Protein AF-A0A9D7Y7H8-F1 (afdb_monomer_lite)

Sequence (97 aa):
MKKQMLFAAIAVVLVISLFFFGNTVAKKDPTIMPPARVAKTFNINDFITESKKKLTVSQAEYLSKLENSVTRGDVSSQQIKVYNALANFWKDSVKAL

Radius of gyration: 37.03 Å; chains: 1; bounding box: 67×30×97 Å

Secondary structure (DSSP, 8-state):
-HHHHHHHHHHHHHHHHHHHHS--S-------PPPP----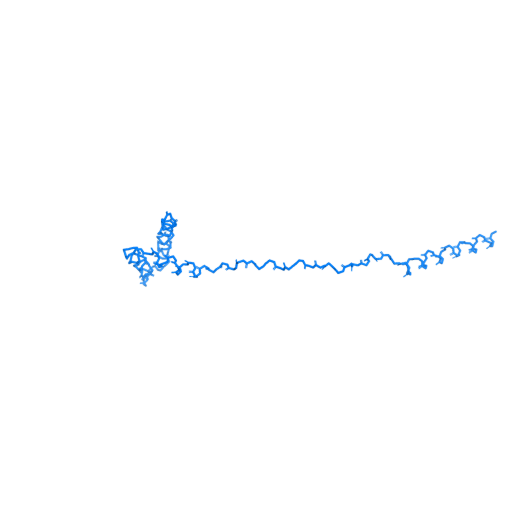---HHHHHHHHHHT--HHHHHHHHHHHT---SSSHHHHHHHHHHHHHHHHHHHHTT-

Foldseek 3Di:
DVVVVVVVVVVVVVVVCCVVVPPPDDPDDPPPDDPPDPPPDDDPVVVVVVLLVVDDPVLNVVLVCLVPVQDPDPNPVSVVVSVVVVVVSVVVSVVVD

pLDDT: mean 80.26, std 10.79, range [43.59, 94.5]

Structure (mmCIF, N/CA/C/O backbone):
data_AF-A0A9D7Y7H8-F1
#
_entry.id   AF-A0A9D7Y7H8-F1
#
loop_
_atom_site.group_PDB
_atom_site.id
_atom_site.type_symbol
_atom_site.label_atom_id
_atom_site.label_alt_id
_atom_site.label_comp_id
_atom_site.label_asym_id
_atom_site.label_entity_id
_atom_site.label_seq_id
_atom_site.pdbx_PDB_ins_code
_atom_site.Cartn_x
_atom_site.Cartn_y
_atom_site.Cartn_z
_atom_site.occupancy
_atom_site.B_iso_or_equiv
_atom_site.auth_seq_id
_atom_site.auth_comp_id
_atom_site.auth_asym_id
_atom_site.auth_atom_id
_atom_site.pdbx_PDB_model_num
ATOM 1 N N . MET A 1 1 ? 41.922 4.855 -76.290 1.00 60.22 1 MET A N 1
ATOM 2 C CA . MET A 1 1 ? 40.932 3.896 -75.750 1.00 60.22 1 MET A CA 1
ATOM 3 C C . MET A 1 1 ? 41.522 2.875 -74.766 1.00 60.22 1 MET A C 1
ATOM 5 O O . MET A 1 1 ? 41.002 2.785 -73.666 1.00 60.22 1 MET A O 1
ATOM 9 N N . LYS A 1 2 ? 42.639 2.178 -75.054 1.00 66.19 2 LYS A N 1
ATOM 10 C CA . LYS A 1 2 ? 43.223 1.170 -74.126 1.00 66.19 2 LYS A CA 1
ATOM 11 C C . LYS A 1 2 ? 43.638 1.714 -72.742 1.00 66.19 2 LYS A C 1
ATOM 13 O O . LYS A 1 2 ? 43.385 1.077 -71.729 1.00 66.19 2 LYS A O 1
ATOM 18 N N . LYS A 1 3 ? 44.224 2.918 -72.686 1.00 75.38 3 LYS A N 1
ATOM 19 C CA . LYS A 1 3 ? 44.654 3.549 -71.420 1.00 75.38 3 LYS A CA 1
ATOM 20 C C . LYS A 1 3 ? 43.473 3.975 -70.536 1.00 75.38 3 LYS A C 1
ATOM 22 O O . LYS A 1 3 ? 43.540 3.823 -69.327 1.00 75.38 3 LYS A O 1
ATOM 27 N N . GLN A 1 4 ? 42.377 4.442 -71.137 1.00 78.31 4 GLN A N 1
ATOM 28 C CA . GLN A 1 4 ? 41.160 4.834 -70.409 1.00 78.31 4 GLN A CA 1
ATOM 29 C C . GLN A 1 4 ? 40.481 3.628 -69.749 1.00 78.31 4 GLN A C 1
ATOM 31 O O . GLN A 1 4 ? 40.043 3.736 -68.610 1.00 78.31 4 GLN A O 1
ATOM 36 N N . MET A 1 5 ? 40.468 2.467 -70.417 1.00 84.56 5 MET A N 1
ATOM 37 C CA . MET A 1 5 ? 39.972 1.220 -69.819 1.00 84.56 5 MET A CA 1
ATOM 38 C C . MET A 1 5 ? 40.839 0.749 -68.646 1.00 84.56 5 MET A C 1
ATOM 40 O O . MET A 1 5 ? 40.298 0.283 -67.650 1.00 84.56 5 MET A O 1
ATOM 44 N N . LEU A 1 6 ? 42.164 0.925 -68.721 1.00 89.44 6 LEU A N 1
ATOM 45 C CA . LEU A 1 6 ? 43.062 0.601 -67.609 1.00 89.44 6 LEU A CA 1
ATOM 46 C C . LEU A 1 6 ? 42.808 1.503 -66.391 1.00 89.44 6 LEU A C 1
ATOM 48 O O . LEU A 1 6 ? 42.700 1.003 -65.276 1.00 89.44 6 LEU A O 1
ATOM 52 N N . PHE A 1 7 ? 42.645 2.813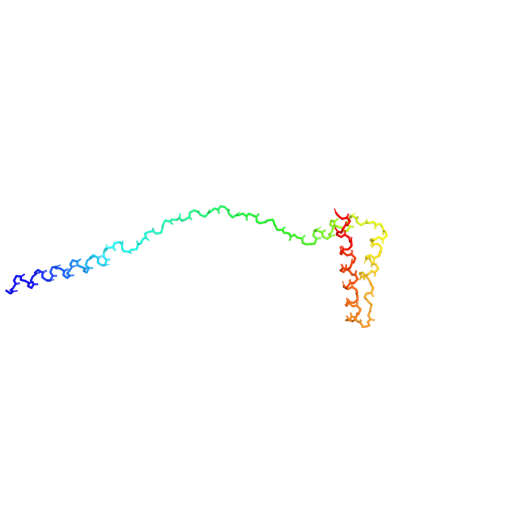 -66.599 1.00 88.38 7 PHE A N 1
ATOM 53 C CA . PHE A 1 7 ? 42.302 3.738 -65.513 1.00 88.38 7 PHE A CA 1
ATOM 54 C C . PHE A 1 7 ? 40.926 3.444 -64.907 1.00 88.38 7 PHE A C 1
ATOM 56 O O . PHE A 1 7 ? 40.785 3.470 -63.687 1.00 88.38 7 PHE A O 1
ATOM 63 N N . ALA A 1 8 ? 39.934 3.107 -65.735 1.00 89.62 8 ALA A N 1
ATOM 64 C CA . ALA A 1 8 ? 38.612 2.713 -65.257 1.00 89.62 8 ALA A CA 1
ATOM 65 C C . ALA A 1 8 ? 38.669 1.425 -64.419 1.00 89.62 8 ALA A C 1
ATOM 67 O O . ALA A 1 8 ? 38.071 1.366 -63.348 1.00 89.62 8 ALA A O 1
ATOM 68 N N . ALA A 1 9 ? 39.439 0.423 -64.854 1.00 90.06 9 ALA A N 1
ATOM 69 C CA . ALA A 1 9 ? 39.620 -0.817 -64.104 1.00 90.06 9 ALA A CA 1
ATOM 70 C C . ALA A 1 9 ? 40.291 -0.572 -62.742 1.00 90.06 9 ALA A C 1
ATOM 72 O O . ALA A 1 9 ? 39.829 -1.090 -61.728 1.00 90.06 9 ALA A O 1
ATOM 73 N N . ILE A 1 10 ? 41.330 0.269 -62.696 1.00 92.88 10 ILE A N 1
ATOM 74 C CA . ILE A 1 10 ? 42.012 0.629 -61.444 1.00 92.88 10 ILE A CA 1
ATOM 75 C C . ILE A 1 10 ? 41.061 1.376 -60.498 1.00 92.88 10 ILE A C 1
ATOM 77 O O . ILE A 1 10 ? 41.026 1.074 -59.307 1.00 92.88 10 ILE A O 1
ATOM 81 N N . ALA A 1 11 ? 40.254 2.307 -61.016 1.00 90.38 11 ALA A N 1
ATOM 82 C CA . ALA A 1 11 ? 39.280 3.042 -60.212 1.00 90.38 11 ALA A CA 1
ATOM 83 C C . ALA A 1 11 ? 38.230 2.109 -59.587 1.00 90.38 11 ALA A C 1
ATOM 85 O O . ALA A 1 11 ? 37.938 2.220 -58.398 1.00 90.38 11 ALA A O 1
ATOM 86 N N . VAL A 1 12 ? 37.716 1.145 -60.356 1.00 94.50 12 VAL A N 1
ATOM 87 C CA . VAL A 1 12 ? 36.752 0.153 -59.856 1.00 94.50 12 VAL A CA 1
ATOM 88 C C . VAL A 1 12 ? 37.377 -0.723 -58.767 1.00 94.50 12 VAL A C 1
ATOM 90 O O . VAL A 1 12 ? 36.776 -0.907 -57.711 1.00 94.50 12 VAL A O 1
ATOM 93 N N . VAL A 1 13 ? 38.605 -1.209 -58.971 1.00 94.06 13 VAL A N 1
ATOM 94 C CA . VAL A 1 13 ? 39.319 -2.025 -57.971 1.00 94.06 13 VAL A CA 1
ATOM 95 C C . VAL A 1 13 ? 39.571 -1.244 -56.678 1.00 94.06 13 VAL A C 1
ATOM 97 O O . VAL A 1 13 ? 39.448 -1.801 -55.584 1.00 94.06 13 VAL A O 1
ATOM 100 N N . LEU A 1 14 ? 39.876 0.050 -56.781 1.00 93.06 14 LEU A N 1
ATOM 101 C CA . LEU A 1 14 ? 40.125 0.911 -55.628 1.00 93.06 14 LEU A CA 1
ATOM 102 C C . LEU A 1 14 ? 38.845 1.166 -54.817 1.00 93.06 14 LEU A C 1
ATOM 104 O O . LEU A 1 14 ? 38.880 1.092 -53.590 1.00 93.06 14 LEU A O 1
ATOM 108 N N . VAL A 1 15 ? 37.707 1.380 -55.485 1.00 91.00 15 VAL A N 1
ATOM 109 C CA . VAL A 1 15 ? 36.398 1.521 -54.821 1.00 91.00 15 VAL A CA 1
ATOM 110 C C . VAL A 1 15 ? 35.996 0.227 -54.113 1.00 91.00 15 VAL A C 1
ATOM 112 O O . VAL A 1 15 ? 35.571 0.272 -52.961 1.00 91.00 15 VAL A O 1
ATOM 115 N N . ILE A 1 16 ? 36.183 -0.929 -54.757 1.00 91.12 16 ILE A N 1
ATOM 116 C CA . ILE A 1 16 ? 35.888 -2.236 -54.149 1.00 91.12 16 ILE A CA 1
ATOM 117 C C . ILE A 1 16 ? 36.777 -2.464 -52.922 1.00 91.12 16 ILE A C 1
ATOM 119 O O . ILE A 1 16 ? 36.284 -2.842 -51.862 1.00 91.12 16 ILE A O 1
ATOM 123 N N . SER A 1 17 ? 38.074 -2.175 -53.033 1.00 89.81 17 SER A N 1
ATOM 124 C CA . SER A 1 17 ? 39.010 -2.318 -51.914 1.00 89.81 17 SER A CA 1
ATOM 125 C C . SER A 1 17 ? 38.617 -1.429 -50.735 1.00 89.81 17 SER A C 1
ATOM 127 O O . SER A 1 17 ? 38.565 -1.906 -49.608 1.00 89.81 17 SER A O 1
ATOM 129 N N . LEU A 1 18 ? 38.261 -0.166 -50.974 1.00 88.19 18 LEU A N 1
ATOM 130 C CA . LEU A 1 18 ? 37.796 0.732 -49.914 1.00 88.19 18 LEU A CA 1
ATOM 131 C C . LEU A 1 18 ? 36.452 0.308 -49.313 1.00 88.19 18 LEU A C 1
ATOM 133 O O . LEU A 1 18 ? 36.229 0.537 -48.131 1.00 88.19 18 LEU A O 1
ATOM 137 N N . PHE A 1 19 ? 35.565 -0.318 -50.086 1.00 85.81 19 PHE A N 1
ATOM 138 C CA . PHE A 1 19 ? 34.286 -0.798 -49.566 1.00 85.81 19 PHE A CA 1
ATOM 139 C C . PHE A 1 19 ? 34.456 -2.011 -48.639 1.00 85.81 19 PHE A C 1
ATOM 141 O O . PHE A 1 19 ? 33.846 -2.054 -47.574 1.00 85.81 19 PHE A O 1
ATOM 148 N N . PHE A 1 20 ? 35.303 -2.975 -49.019 1.00 82.44 20 PHE A N 1
ATOM 149 C CA . PHE A 1 20 ? 35.514 -4.202 -48.241 1.00 82.44 20 PHE A CA 1
ATOM 150 C C . PHE A 1 20 ? 36.547 -4.057 -47.115 1.00 82.44 20 PHE A C 1
ATOM 152 O O . PHE A 1 20 ? 36.388 -4.678 -46.069 1.00 82.44 20 PHE A O 1
ATOM 159 N N . PHE A 1 21 ? 37.602 -3.260 -47.312 1.00 81.06 21 PHE A N 1
ATOM 160 C CA . PHE A 1 21 ? 38.671 -3.050 -46.322 1.00 81.06 21 PHE A CA 1
ATOM 161 C C . PHE A 1 21 ? 38.571 -1.706 -45.593 1.00 81.06 21 PHE A C 1
ATOM 163 O O . PHE A 1 21 ? 39.321 -1.458 -44.647 1.00 81.06 21 PHE A O 1
ATOM 170 N N . GLY A 1 22 ? 37.664 -0.822 -46.006 1.00 73.44 22 GLY A N 1
ATOM 171 C CA . GLY A 1 22 ? 37.397 0.412 -45.283 1.00 73.44 22 GLY A CA 1
ATOM 172 C C . GLY A 1 22 ? 36.725 0.118 -43.949 1.00 73.44 22 GLY A C 1
ATOM 173 O O . GLY A 1 22 ? 35.773 -0.654 -43.866 1.00 73.44 22 GLY A O 1
ATOM 174 N N . ASN A 1 23 ? 37.201 0.771 -42.893 1.00 69.88 23 ASN A N 1
ATOM 175 C CA . ASN A 1 23 ? 36.580 0.739 -41.574 1.00 69.88 23 ASN A CA 1
ATOM 176 C C . ASN A 1 23 ? 35.266 1.551 -41.585 1.00 69.88 23 ASN A C 1
ATOM 178 O O . ASN A 1 23 ? 35.207 2.658 -41.055 1.00 69.88 23 ASN A O 1
ATOM 182 N N . THR A 1 24 ? 34.233 1.034 -42.255 1.00 68.06 24 THR A N 1
ATOM 183 C CA . THR A 1 24 ? 32.930 1.696 -42.472 1.00 68.06 24 THR A CA 1
ATOM 184 C C . THR A 1 24 ? 31.977 1.568 -41.287 1.00 68.06 24 THR A C 1
ATOM 186 O O . THR A 1 24 ? 30.896 2.155 -41.292 1.00 68.06 24 THR A O 1
ATOM 189 N N . VAL A 1 25 ? 32.382 0.845 -40.243 1.00 67.06 25 VAL A N 1
ATOM 190 C CA . VAL A 1 25 ? 31.638 0.732 -38.992 1.00 67.06 25 VAL A CA 1
ATOM 191 C C . VAL A 1 25 ? 32.360 1.499 -37.892 1.00 67.06 25 VAL A C 1
ATOM 193 O O . VAL A 1 25 ? 33.528 1.257 -37.589 1.00 67.06 25 VAL A O 1
ATOM 196 N N . ALA A 1 26 ? 31.651 2.446 -37.279 1.00 70.25 26 ALA A N 1
ATOM 197 C CA . ALA A 1 26 ? 32.134 3.118 -36.084 1.00 70.25 26 ALA A CA 1
ATOM 198 C C . ALA A 1 26 ? 32.402 2.061 -35.003 1.00 70.25 26 ALA A C 1
ATOM 200 O O . ALA A 1 26 ? 31.516 1.274 -34.657 1.00 70.25 26 ALA A O 1
ATOM 201 N N . LYS A 1 27 ? 33.631 2.025 -34.475 1.00 69.12 27 LYS A N 1
ATOM 202 C CA . LYS A 1 27 ? 33.948 1.179 -33.324 1.00 69.12 27 LYS A CA 1
ATOM 203 C C . LYS A 1 27 ? 33.103 1.673 -32.156 1.00 69.12 27 LYS A C 1
ATOM 205 O O . LYS A 1 27 ? 33.226 2.820 -31.740 1.00 69.12 27 LYS A O 1
ATOM 210 N N . LYS A 1 28 ? 32.210 0.816 -31.667 1.00 65.00 28 LYS A N 1
ATOM 211 C CA . LYS A 1 28 ? 31.429 1.093 -30.467 1.00 65.00 28 LYS A CA 1
ATOM 212 C C . LYS A 1 28 ? 32.390 1.086 -29.283 1.00 65.00 28 LYS A C 1
ATOM 214 O O . LYS A 1 28 ? 32.844 0.016 -28.881 1.00 65.00 28 LYS A O 1
ATOM 219 N N . ASP A 1 29 ? 32.691 2.262 -28.745 1.00 71.19 29 ASP A N 1
ATOM 220 C CA . ASP A 1 29 ? 33.367 2.348 -27.456 1.00 71.19 29 ASP A CA 1
ATOM 221 C C . ASP A 1 29 ? 32.511 1.650 -26.390 1.00 71.19 29 ASP A C 1
ATOM 223 O O . ASP A 1 29 ? 31.276 1.775 -26.404 1.00 71.19 29 ASP A O 1
ATOM 227 N N . PRO A 1 30 ? 33.126 0.894 -25.467 1.00 66.00 30 PRO A N 1
ATOM 228 C CA . PRO A 1 30 ? 32.407 0.320 -24.349 1.00 66.00 30 PRO A CA 1
ATOM 229 C C . PRO A 1 30 ? 31.867 1.469 -23.499 1.00 66.00 30 PRO A C 1
ATOM 231 O O . PRO A 1 30 ? 32.595 2.149 -22.780 1.00 66.00 30 PRO A O 1
ATOM 234 N N . THR A 1 31 ? 30.564 1.710 -23.608 1.00 65.88 31 THR A N 1
ATOM 235 C CA . THR A 1 31 ? 29.861 2.644 -22.739 1.00 65.88 31 THR A CA 1
ATOM 236 C C . THR A 1 31 ? 29.990 2.133 -21.309 1.00 65.88 31 THR A C 1
ATOM 238 O O . THR A 1 31 ? 29.433 1.090 -20.968 1.00 65.88 31 THR A O 1
ATOM 241 N N . ILE A 1 32 ? 30.734 2.854 -20.470 1.00 68.06 32 ILE A N 1
ATOM 242 C CA . ILE A 1 32 ? 30.761 2.608 -19.030 1.00 68.06 32 ILE A CA 1
ATOM 243 C C . ILE A 1 32 ? 29.362 2.952 -18.516 1.00 68.06 32 ILE A C 1
ATOM 245 O O . ILE A 1 32 ? 28.982 4.121 -18.444 1.00 68.06 32 ILE A O 1
ATOM 249 N N . MET A 1 33 ? 28.562 1.926 -18.225 1.00 68.56 33 MET A N 1
ATOM 250 C CA . MET A 1 33 ? 27.264 2.107 -17.585 1.00 68.56 33 MET A CA 1
ATOM 251 C C . MET A 1 33 ? 27.490 2.710 -16.191 1.00 68.56 33 MET A C 1
ATOM 253 O O . MET A 1 33 ? 28.280 2.160 -15.419 1.00 68.56 33 MET A O 1
ATOM 257 N N . PRO A 1 3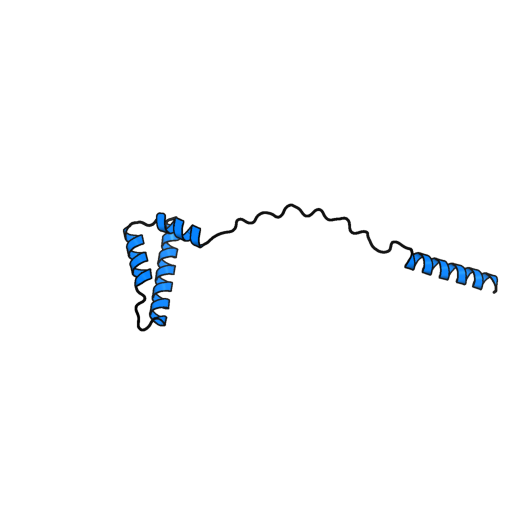4 ? 26.809 3.816 -15.839 1.00 72.44 34 PRO A N 1
ATOM 258 C CA . PRO A 1 34 ? 26.779 4.296 -14.464 1.00 72.44 34 PRO A CA 1
ATOM 259 C C . PRO A 1 34 ? 26.315 3.170 -13.528 1.00 72.44 34 PRO A C 1
ATOM 261 O O . PRO A 1 34 ? 25.476 2.360 -13.942 1.00 72.44 34 PRO A O 1
ATOM 264 N N . PRO A 1 35 ? 26.806 3.107 -12.276 1.00 73.44 35 PRO A N 1
ATOM 265 C CA . PRO A 1 35 ? 26.328 2.121 -11.318 1.00 73.44 35 PRO A CA 1
ATOM 266 C C . PRO A 1 35 ? 24.807 2.230 -11.205 1.00 73.44 35 PRO A C 1
ATOM 268 O O . PRO A 1 35 ? 24.257 3.325 -11.043 1.00 73.44 35 PRO A O 1
ATOM 271 N N . ALA A 1 36 ? 24.130 1.089 -11.337 1.00 71.69 36 ALA A N 1
ATOM 272 C CA . ALA A 1 36 ? 22.686 1.014 -11.215 1.00 71.69 36 ALA A CA 1
ATOM 273 C C . ALA A 1 36 ? 22.276 1.640 -9.877 1.00 71.69 36 ALA A C 1
ATOM 275 O O . ALA A 1 36 ? 22.734 1.218 -8.814 1.00 71.69 36 ALA A O 1
ATOM 276 N N . ARG A 1 37 ? 21.428 2.674 -9.923 1.00 70.62 37 ARG A N 1
ATOM 277 C CA . ARG A 1 37 ? 20.831 3.223 -8.706 1.00 70.62 37 ARG A CA 1
ATOM 278 C C . ARG A 1 37 ? 20.018 2.099 -8.081 1.00 70.62 37 ARG A C 1
ATOM 280 O O . ARG A 1 37 ? 19.050 1.643 -8.686 1.00 70.62 37 ARG A O 1
AT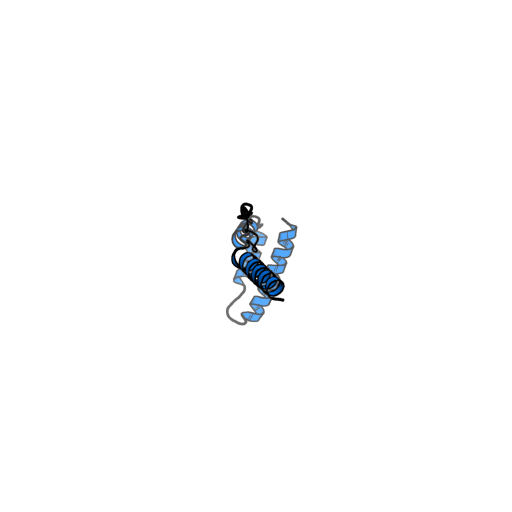OM 287 N N . VAL A 1 38 ? 20.423 1.648 -6.898 1.00 69.19 38 VAL A N 1
ATOM 288 C CA . VAL A 1 38 ? 19.632 0.709 -6.106 1.00 69.19 38 VAL A CA 1
ATOM 289 C C . VAL A 1 38 ? 18.327 1.424 -5.781 1.00 69.19 38 VAL A C 1
ATOM 291 O O . VAL A 1 38 ? 18.289 2.332 -4.951 1.00 69.19 38 VAL A O 1
ATOM 294 N N . ALA A 1 39 ? 17.267 1.085 -6.511 1.00 73.75 39 ALA A N 1
ATOM 295 C CA . ALA A 1 39 ? 15.938 1.566 -6.197 1.00 73.75 39 ALA A CA 1
ATOM 296 C C . ALA A 1 39 ? 15.604 1.079 -4.785 1.00 73.75 39 ALA A C 1
ATOM 298 O O . ALA A 1 39 ? 15.799 -0.096 -4.471 1.00 73.75 39 ALA A O 1
ATOM 299 N N . LYS A 1 40 ? 15.128 1.977 -3.916 1.00 75.19 40 LYS A N 1
ATOM 300 C CA . LYS A 1 40 ? 14.558 1.555 -2.636 1.00 75.19 40 LYS A CA 1
ATOM 301 C C . LYS A 1 40 ? 13.381 0.638 -2.947 1.00 75.19 40 LYS A C 1
ATOM 303 O O . LYS A 1 40 ? 12.352 1.102 -3.435 1.00 75.19 40 LYS A O 1
ATOM 308 N N . THR A 1 41 ? 13.545 -0.650 -2.676 1.00 81.81 41 THR A N 1
ATOM 309 C CA . THR A 1 41 ? 12.450 -1.610 -2.751 1.00 81.81 41 THR A CA 1
ATOM 310 C C . THR A 1 41 ? 11.473 -1.281 -1.635 1.00 81.81 41 THR A C 1
ATOM 312 O O . THR A 1 41 ? 11.802 -1.390 -0.456 1.00 81.81 41 THR A O 1
ATOM 315 N N . PHE A 1 42 ? 10.280 -0.830 -2.007 1.00 86.06 42 PHE A N 1
ATOM 316 C CA . PHE A 1 42 ? 9.195 -0.636 -1.061 1.00 86.06 42 PHE A CA 1
ATOM 317 C C . PHE A 1 42 ? 8.507 -1.979 -0.810 1.00 86.06 42 PHE A C 1
ATOM 319 O O . PHE A 1 42 ? 7.987 -2.593 -1.742 1.00 86.06 42 PHE A O 1
ATOM 326 N N . ASN A 1 43 ? 8.499 -2.425 0.447 1.00 88.88 43 ASN A N 1
ATOM 327 C CA . ASN A 1 43 ? 7.742 -3.593 0.874 1.00 88.88 43 ASN A CA 1
ATOM 328 C C . ASN A 1 43 ? 6.475 -3.138 1.601 1.00 88.88 43 ASN A C 1
ATOM 330 O O . ASN A 1 43 ? 6.524 -2.614 2.715 1.00 88.88 43 ASN A O 1
ATOM 334 N N . ILE A 1 44 ? 5.329 -3.367 0.964 1.00 85.56 44 ILE A N 1
ATOM 335 C CA . ILE A 1 44 ? 4.026 -2.995 1.516 1.00 85.56 44 ILE A CA 1
ATOM 336 C C . ILE A 1 44 ? 3.715 -3.725 2.832 1.00 85.56 44 ILE A C 1
ATOM 338 O O . ILE A 1 44 ? 3.080 -3.151 3.712 1.00 85.56 44 ILE A O 1
ATOM 342 N N . ASN A 1 45 ? 4.194 -4.960 3.007 1.00 87.69 45 ASN A N 1
ATOM 343 C CA . ASN A 1 45 ? 3.916 -5.748 4.209 1.00 87.69 45 ASN A CA 1
ATOM 344 C C . ASN A 1 45 ? 4.624 -5.168 5.438 1.00 87.69 45 ASN A C 1
ATOM 346 O O . ASN A 1 45 ? 4.029 -5.080 6.515 1.00 87.69 45 ASN A O 1
ATOM 350 N N . ASP A 1 46 ? 5.868 -4.719 5.258 1.00 88.00 46 ASP A N 1
ATOM 351 C CA . ASP A 1 46 ? 6.649 -4.080 6.320 1.00 88.00 46 ASP A CA 1
ATOM 352 C C . ASP A 1 46 ? 5.987 -2.759 6.726 1.00 88.00 46 ASP A C 1
ATOM 354 O O . ASP A 1 46 ? 5.751 -2.515 7.909 1.00 88.00 46 ASP A O 1
ATOM 358 N N . PHE A 1 47 ? 5.562 -1.961 5.741 1.00 87.19 47 PHE A N 1
ATOM 359 C CA . PHE A 1 47 ? 4.862 -0.700 5.980 1.00 87.19 47 PHE A CA 1
ATOM 360 C C . PHE A 1 47 ? 3.537 -0.881 6.736 1.00 87.19 47 PHE A C 1
ATOM 362 O O . PHE A 1 47 ? 3.250 -0.139 7.679 1.00 87.19 47 PHE A O 1
ATOM 369 N N . ILE A 1 48 ? 2.725 -1.876 6.359 1.00 86.12 48 ILE A N 1
ATOM 370 C CA . ILE A 1 48 ? 1.472 -2.184 7.064 1.00 86.12 48 ILE A CA 1
ATOM 371 C C . ILE A 1 48 ? 1.774 -2.629 8.497 1.00 86.12 48 ILE A C 1
ATOM 373 O O . ILE A 1 48 ? 1.111 -2.180 9.431 1.00 86.12 48 ILE A O 1
ATOM 377 N N . THR A 1 49 ? 2.792 -3.468 8.694 1.00 87.31 49 THR A N 1
ATOM 378 C CA . THR A 1 49 ? 3.186 -3.954 10.023 1.00 87.31 49 THR A CA 1
ATOM 379 C C . THR A 1 49 ? 3.633 -2.810 10.930 1.00 87.31 49 THR A C 1
ATOM 381 O O . THR A 1 49 ? 3.214 -2.738 12.086 1.00 87.31 49 THR A O 1
ATOM 384 N N . GLU A 1 50 ? 4.442 -1.881 10.420 1.00 87.56 50 GLU A N 1
ATOM 385 C CA . GLU A 1 50 ? 4.839 -0.677 11.155 1.00 87.56 50 GLU A CA 1
ATOM 386 C C . GLU A 1 50 ? 3.655 0.245 11.445 1.00 87.56 50 GLU A C 1
ATOM 388 O O . GLU A 1 50 ? 3.547 0.789 12.544 1.00 87.56 50 GLU A O 1
ATOM 393 N N . SER A 1 51 ? 2.736 0.385 10.492 1.00 86.31 51 SER A N 1
ATOM 394 C CA . SER A 1 51 ? 1.544 1.216 10.656 1.00 86.31 51 SER A CA 1
ATOM 395 C C . SER A 1 51 ? 0.591 0.637 11.707 1.00 86.31 51 SER A C 1
ATOM 397 O O . SER A 1 51 ? 0.107 1.382 12.555 1.00 86.31 51 SER A O 1
ATOM 399 N N . LYS A 1 52 ? 0.393 -0.693 11.748 1.00 85.38 52 LYS A N 1
ATOM 400 C CA . LYS A 1 52 ? -0.409 -1.373 12.789 1.00 85.38 52 LYS A CA 1
ATOM 401 C C . LYS A 1 52 ? 0.145 -1.132 14.202 1.00 85.38 52 LYS A C 1
ATOM 403 O O . LYS A 1 52 ? -0.644 -1.040 15.137 1.00 85.38 52 LYS A O 1
ATOM 408 N N . LYS A 1 53 ? 1.466 -0.961 14.373 1.00 86.81 53 LYS A N 1
ATOM 409 C CA . LYS A 1 53 ? 2.093 -0.644 15.680 1.00 86.81 53 LYS A CA 1
ATOM 410 C C . LYS A 1 53 ? 1.757 0.754 16.201 1.00 86.81 53 LYS A C 1
ATOM 412 O O . LYS A 1 53 ? 1.809 0.975 17.404 1.00 86.81 53 LYS A O 1
ATOM 417 N N . LYS A 1 54 ? 1.433 1.691 15.309 1.00 85.69 54 LYS A N 1
ATOM 418 C CA . LYS A 1 54 ? 0.998 3.053 15.666 1.00 85.69 54 LYS A CA 1
ATOM 419 C C . LYS A 1 54 ? -0.503 3.116 15.995 1.00 85.69 54 LYS A C 1
ATOM 421 O O . LYS A 1 54 ? -0.997 4.163 16.398 1.00 85.69 54 LYS A O 1
ATOM 426 N N . LEU A 1 55 ? -1.190 1.979 15.835 1.00 85.19 55 LEU A N 1
ATOM 427 C CA . LEU A 1 55 ? -2.559 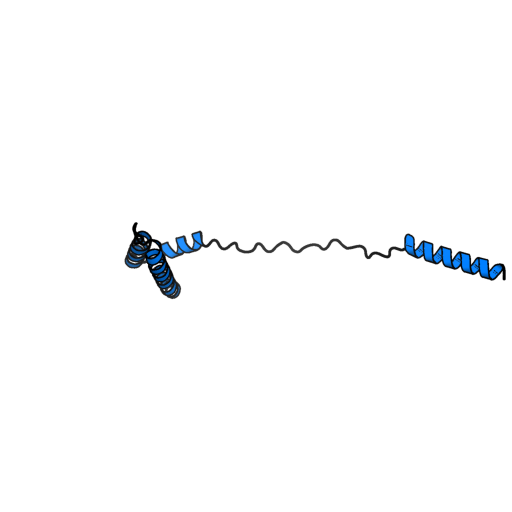1.675 16.242 1.00 85.19 55 LEU A CA 1
ATOM 428 C C . LEU A 1 55 ? -2.875 2.137 17.675 1.00 85.19 55 LEU A C 1
ATOM 430 O O . LEU A 1 55 ? -2.222 1.641 18.592 1.00 85.19 55 LEU A O 1
ATOM 434 N N . THR A 1 56 ? -3.899 2.963 17.932 1.00 87.88 56 THR A N 1
ATOM 435 C CA . THR A 1 56 ? -4.479 2.990 19.290 1.00 87.88 56 THR A CA 1
ATOM 436 C C . THR A 1 56 ? -5.193 1.663 19.576 1.00 87.88 56 THR A C 1
ATOM 438 O O . THR A 1 56 ? -5.606 0.952 18.657 1.00 87.88 56 THR A O 1
ATOM 441 N N . VAL A 1 57 ? -5.373 1.313 20.854 1.00 85.88 57 VAL A N 1
ATOM 442 C CA . VAL A 1 57 ? -6.016 0.041 21.247 1.00 85.88 57 VAL A CA 1
ATOM 443 C C . VAL A 1 57 ? -7.419 -0.097 20.640 1.00 85.88 57 VAL A C 1
ATOM 445 O O . VAL A 1 57 ? -7.761 -1.152 20.111 1.00 85.88 57 VAL A O 1
ATOM 448 N N . SER A 1 58 ? -8.205 0.984 20.631 1.00 85.50 58 SER A N 1
ATOM 449 C CA . SER A 1 58 ? -9.552 0.995 20.046 1.00 85.50 58 SER A CA 1
ATOM 450 C C . SER A 1 58 ? -9.542 0.818 18.523 1.00 85.50 58 SER A C 1
ATOM 452 O O . SER A 1 58 ? -10.392 0.116 17.975 1.00 85.50 58 SER A O 1
ATOM 454 N N . GLN A 1 59 ? -8.565 1.407 17.829 1.00 86.81 59 GLN A N 1
ATOM 455 C CA . GLN A 1 59 ? -8.387 1.242 16.384 1.00 86.81 59 GLN A CA 1
ATOM 456 C C . GLN A 1 59 ? -7.947 -0.180 16.020 1.00 86.81 59 GLN A C 1
ATOM 458 O O . GLN A 1 59 ? -8.450 -0.745 15.050 1.00 86.81 59 GLN A O 1
ATOM 463 N N . ALA A 1 60 ? -7.044 -0.776 16.802 1.00 87.44 60 ALA A N 1
ATOM 464 C CA . ALA A 1 60 ? -6.595 -2.150 16.601 1.00 87.44 60 ALA A CA 1
ATOM 465 C C . ALA A 1 60 ? -7.738 -3.161 16.802 1.00 87.44 60 ALA A C 1
ATOM 467 O O . ALA A 1 60 ? -7.883 -4.096 16.014 1.00 87.44 60 ALA A O 1
ATOM 468 N N . GLU A 1 61 ? -8.587 -2.947 17.811 1.00 89.19 61 GLU A N 1
ATOM 469 C CA . GLU A 1 61 ? -9.764 -3.784 18.053 1.00 89.19 61 GLU A CA 1
ATOM 470 C C . GLU A 1 61 ? -10.789 -3.664 16.914 1.00 89.19 61 GLU A C 1
ATOM 472 O O . GLU A 1 61 ? -11.302 -4.674 16.429 1.00 89.19 61 GLU A O 1
ATOM 477 N N . TYR A 1 62 ? -11.056 -2.443 16.439 1.00 89.06 62 TYR A N 1
ATOM 478 C CA . TYR A 1 62 ? -11.931 -2.212 15.288 1.00 89.06 62 TYR A CA 1
ATOM 479 C C . TYR A 1 62 ? -11.403 -2.900 14.021 1.00 89.06 62 TYR A C 1
ATOM 481 O O . TYR A 1 62 ? -12.155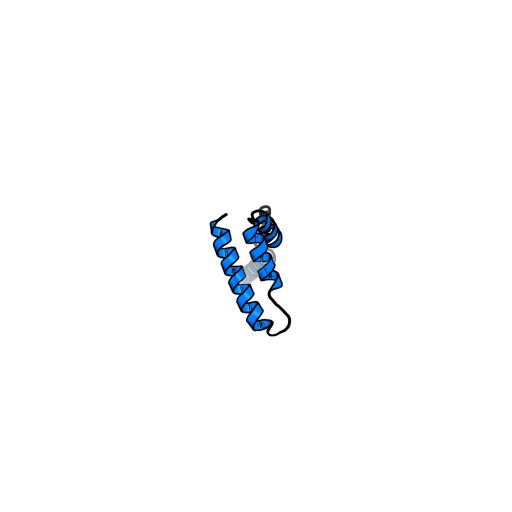 -3.599 13.338 1.00 89.06 62 TYR A O 1
ATOM 489 N N . LEU A 1 63 ? -10.103 -2.766 13.743 1.00 88.56 63 LEU A N 1
ATOM 490 C CA . LEU A 1 63 ? -9.452 -3.421 12.611 1.00 88.56 63 LEU A CA 1
ATOM 491 C C . LEU A 1 63 ? -9.562 -4.950 12.707 1.00 88.56 63 LEU A C 1
ATOM 493 O O . LEU A 1 63 ? -9.924 -5.597 11.729 1.00 88.56 63 LEU A O 1
ATOM 497 N N . SER A 1 64 ? -9.328 -5.525 13.890 1.00 88.75 64 SER A N 1
ATOM 498 C CA . SER A 1 64 ? -9.443 -6.971 14.117 1.00 88.75 64 SER A CA 1
ATOM 499 C C . SER A 1 64 ? -10.873 -7.485 13.921 1.00 88.75 64 SER A C 1
ATOM 501 O O . SER A 1 64 ? -11.078 -8.533 13.306 1.00 88.75 64 SER A O 1
ATOM 503 N N . LYS A 1 65 ? -11.885 -6.735 14.381 1.00 88.44 65 LYS A N 1
ATOM 504 C CA . LYS A 1 65 ? -13.298 -7.063 14.125 1.00 88.44 65 LYS A CA 1
ATOM 505 C C . LYS A 1 65 ? -13.595 -7.079 12.632 1.00 88.44 65 LYS A C 1
ATOM 507 O O . LYS A 1 65 ? -14.284 -7.976 12.159 1.00 88.44 65 LYS A O 1
ATOM 512 N N . LEU A 1 66 ? -13.055 -6.114 11.894 1.00 87.62 66 LEU A N 1
ATOM 513 C CA . LEU A 1 66 ? -13.287 -5.995 10.465 1.00 87.62 66 LEU A CA 1
ATOM 514 C C . LEU A 1 66 ? -12.617 -7.129 9.673 1.00 87.62 66 LEU A C 1
ATOM 516 O O . LEU A 1 66 ? -13.274 -7.746 8.837 1.00 87.62 66 LEU A O 1
ATOM 520 N N . GLU A 1 67 ? -11.367 -7.467 10.006 1.00 85.25 67 GLU A N 1
ATOM 521 C CA . GLU A 1 67 ? -10.618 -8.595 9.425 1.00 85.25 67 GLU A CA 1
ATOM 522 C C . GLU A 1 67 ? -11.341 -9.943 9.642 1.00 85.25 67 GLU A C 1
ATOM 524 O O . GLU A 1 67 ? -11.362 -10.780 8.742 1.00 85.25 67 GLU A O 1
ATOM 529 N N . ASN A 1 68 ? -12.001 -10.130 10.791 1.00 85.81 68 ASN A N 1
ATOM 530 C CA . ASN A 1 68 ? -12.710 -11.370 11.141 1.00 85.81 68 ASN A CA 1
ATOM 531 C C . ASN A 1 68 ? -14.216 -11.368 10.809 1.00 85.81 68 ASN A C 1
ATOM 533 O O . ASN A 1 68 ? -14.906 -12.354 11.065 1.00 85.81 68 ASN A O 1
ATOM 537 N N . SER A 1 69 ? -14.753 -10.273 10.263 1.00 81.44 69 SER A N 1
ATOM 538 C CA . SER A 1 69 ? -16.202 -10.116 10.047 1.00 81.44 69 SER A CA 1
ATOM 539 C C . SER A 1 69 ? -16.750 -10.874 8.832 1.00 81.44 69 SER A C 1
ATOM 541 O O . SER A 1 69 ? -17.960 -11.090 8.742 1.00 81.44 69 SER A O 1
ATOM 543 N N . VAL A 1 70 ? -15.884 -11.315 7.912 1.00 75.56 70 VAL A N 1
ATOM 544 C CA . VAL A 1 70 ? -16.290 -12.149 6.771 1.00 75.56 70 VAL A CA 1
ATOM 545 C C . VAL A 1 70 ? -16.561 -13.563 7.277 1.00 75.56 70 VAL A C 1
ATOM 547 O O . VAL A 1 70 ? -15.639 -14.317 7.584 1.00 75.56 70 VAL A O 1
ATOM 550 N N . THR A 1 71 ? -17.836 -13.933 7.367 1.00 70.56 71 THR A N 1
ATOM 551 C CA . THR A 1 71 ? -18.276 -15.233 7.886 1.00 70.56 71 THR A CA 1
ATOM 552 C C . THR A 1 71 ? -19.031 -16.021 6.822 1.00 70.56 71 THR A C 1
ATOM 554 O O . THR A 1 71 ? -19.623 -15.479 5.892 1.00 70.56 71 THR A O 1
ATOM 557 N N . ARG A 1 72 ? -18.931 -17.351 6.915 1.00 61.72 72 ARG A N 1
ATOM 558 C CA . ARG A 1 72 ? -19.336 -18.303 5.873 1.00 61.72 72 ARG A CA 1
ATOM 559 C C . ARG A 1 72 ? -20.826 -18.133 5.527 1.00 61.72 72 ARG A C 1
ATOM 561 O O . ARG A 1 72 ? -21.688 -18.383 6.361 1.00 61.72 72 ARG A O 1
ATOM 568 N N . GLY A 1 73 ? -21.097 -17.699 4.300 1.00 72.56 73 GLY A N 1
ATOM 569 C CA . GLY A 1 73 ? -22.416 -17.310 3.805 1.00 72.56 73 GLY A CA 1
ATOM 570 C C . GLY A 1 73 ? -22.250 -16.537 2.498 1.00 72.56 73 GLY A C 1
ATOM 571 O O . GLY A 1 73 ? -21.596 -17.024 1.577 1.00 72.56 73 GLY A O 1
ATOM 572 N N . ASP A 1 74 ? -22.760 -15.308 2.437 1.00 73.06 74 ASP A N 1
ATOM 573 C CA . ASP A 1 74 ? -22.536 -14.390 1.312 1.00 73.06 74 ASP A CA 1
ATOM 574 C C . ASP A 1 74 ? -21.142 -13.741 1.385 1.00 73.06 74 ASP A C 1
ATOM 576 O O . ASP A 1 74 ? -20.971 -12.564 1.710 1.00 73.06 74 ASP A O 1
ATOM 580 N N . VAL A 1 75 ? -20.115 -14.551 1.127 1.00 78.44 75 VAL A N 1
ATOM 581 C CA . VAL A 1 75 ? -18.711 -14.134 1.225 1.00 78.44 75 VAL A CA 1
ATOM 582 C C . VAL A 1 75 ? -18.382 -12.993 0.266 1.00 78.44 75 VAL A C 1
ATOM 584 O O . VAL A 1 75 ? -17.591 -12.127 0.620 1.00 78.44 75 VAL A O 1
ATOM 587 N N . SER A 1 76 ? -19.008 -12.936 -0.911 1.00 79.38 76 SER A N 1
ATOM 588 C CA . SER A 1 76 ? -18.704 -11.916 -1.917 1.00 79.38 76 SER A CA 1
ATOM 589 C C . SER A 1 76 ? -19.256 -10.544 -1.536 1.00 79.38 76 SER A C 1
ATOM 591 O O . SER A 1 76 ? -18.510 -9.564 -1.574 1.00 79.38 76 SER A O 1
ATOM 593 N N . SER A 1 77 ? -20.524 -10.436 -1.119 1.00 82.56 77 SER A N 1
ATOM 594 C CA . SER A 1 77 ? -21.064 -9.128 -0.719 1.00 82.56 77 SER A CA 1
ATOM 595 C C . SER A 1 77 ? -20.451 -8.633 0.596 1.00 82.56 77 SER A C 1
ATOM 597 O O . SER A 1 77 ? -20.210 -7.432 0.762 1.00 82.56 77 SER A O 1
ATOM 599 N N . GLN A 1 78 ? -20.124 -9.554 1.510 1.00 81.62 78 GLN A N 1
ATOM 600 C CA . GLN A 1 78 ? -19.432 -9.237 2.756 1.00 81.62 78 GLN A CA 1
ATOM 601 C C . GLN A 1 78 ? -18.003 -8.762 2.502 1.00 81.62 78 GLN A C 1
ATOM 603 O O . GLN A 1 78 ? -17.612 -7.736 3.051 1.00 81.62 78 GLN A O 1
ATOM 608 N N . GLN A 1 79 ? -17.249 -9.428 1.624 1.00 86.50 79 GLN A N 1
ATOM 609 C CA . GLN A 1 79 ? -15.901 -8.997 1.243 1.00 86.50 79 GLN A CA 1
ATOM 610 C C . GLN A 1 79 ? -15.897 -7.572 0.699 1.00 86.50 79 GLN A C 1
ATOM 612 O O . GLN A 1 79 ? -15.082 -6.764 1.131 1.00 86.50 79 GLN A O 1
ATOM 617 N N . ILE A 1 80 ? -16.838 -7.222 -0.183 1.00 88.31 80 ILE A N 1
ATOM 618 C CA . ILE A 1 80 ? -16.928 -5.861 -0.732 1.00 88.31 80 ILE A CA 1
ATOM 619 C C . ILE A 1 80 ? -17.152 -4.836 0.386 1.00 88.31 80 ILE A C 1
ATOM 621 O O . ILE A 1 80 ? -16.481 -3.803 0.426 1.00 88.31 80 ILE A O 1
ATOM 625 N N . LYS A 1 81 ? -18.072 -5.105 1.319 1.00 88.56 81 LYS A N 1
ATOM 626 C CA . LYS A 1 81 ? -18.322 -4.212 2.463 1.00 88.56 81 LYS A CA 1
ATOM 627 C C . LYS A 1 81 ? -17.090 -4.083 3.359 1.00 88.56 81 LYS A C 1
ATOM 629 O O . LYS A 1 81 ? -16.725 -2.971 3.734 1.00 88.56 81 LYS A O 1
ATOM 634 N N . VAL A 1 82 ? -16.432 -5.201 3.652 1.00 89.25 82 VAL A N 1
ATOM 635 C CA . VAL A 1 82 ? -15.243 -5.265 4.508 1.00 89.25 82 VAL A CA 1
ATOM 636 C C . VAL A 1 82 ? -14.055 -4.550 3.872 1.00 89.25 82 VAL A C 1
ATOM 638 O O . VAL A 1 82 ? -13.408 -3.750 4.540 1.00 89.25 82 VAL A O 1
ATOM 641 N N . TYR A 1 83 ? -13.805 -4.738 2.576 1.00 89.88 83 TYR A N 1
ATOM 642 C CA . TYR A 1 83 ? -12.737 -4.038 1.862 1.00 89.88 83 TYR A CA 1
ATOM 643 C C . TYR A 1 83 ? -12.981 -2.533 1.777 1.00 89.88 83 TYR A C 1
ATOM 645 O O . TYR A 1 83 ? -12.049 -1.761 1.989 1.00 89.88 83 TYR A O 1
ATOM 653 N N . ASN A 1 84 ? -14.224 -2.098 1.551 1.00 90.94 84 ASN A N 1
ATOM 654 C CA . ASN A 1 84 ? -14.561 -0.674 1.597 1.00 90.94 84 ASN A CA 1
ATOM 655 C C . ASN A 1 84 ? -14.340 -0.082 2.995 1.00 90.94 84 ASN A C 1
ATOM 657 O O . ASN A 1 84 ? -13.775 1.002 3.133 1.00 90.94 84 ASN A O 1
ATOM 661 N N . ALA A 1 85 ? -14.746 -0.796 4.045 1.00 89.50 85 ALA A N 1
ATOM 662 C CA . ALA A 1 85 ? -14.530 -0.363 5.419 1.00 89.50 85 ALA A CA 1
ATOM 663 C C . ALA A 1 85 ? -13.035 -0.340 5.796 1.00 89.50 85 ALA A C 1
ATOM 665 O O . ALA A 1 85 ? -12.603 0.596 6.466 1.00 89.50 85 ALA A O 1
ATOM 666 N N . LEU A 1 86 ? -12.235 -1.302 5.319 1.00 89.00 86 LEU A N 1
ATOM 667 C CA . LEU A 1 86 ? -10.781 -1.324 5.507 1.00 89.00 86 LEU A CA 1
ATOM 668 C C . LEU A 1 86 ? -10.136 -0.137 4.790 1.00 89.00 86 LEU A C 1
ATOM 670 O O . LEU A 1 86 ? -9.314 0.561 5.377 1.00 89.00 86 LEU A O 1
ATOM 674 N N . ALA A 1 87 ? -10.540 0.136 3.549 1.00 88.75 87 ALA A N 1
ATOM 675 C CA . ALA A 1 87 ? -10.046 1.277 2.788 1.00 88.75 87 ALA A CA 1
ATOM 676 C C . ALA A 1 87 ? -10.367 2.608 3.485 1.00 88.75 87 ALA A C 1
ATOM 678 O O . ALA A 1 87 ? -9.489 3.460 3.605 1.00 88.75 87 ALA A O 1
ATOM 679 N N . ASN A 1 88 ? -11.590 2.773 3.998 1.00 88.38 88 ASN A N 1
ATOM 680 C CA . ASN A 1 88 ? -11.977 3.963 4.759 1.00 88.38 88 ASN A CA 1
ATOM 681 C C . ASN A 1 88 ? -11.187 4.092 6.070 1.00 88.38 88 ASN A C 1
ATOM 683 O O . ASN A 1 88 ? -10.693 5.174 6.375 1.00 88.38 88 ASN A O 1
ATOM 687 N N . PHE A 1 89 ? -10.997 2.992 6.802 1.00 87.31 89 PHE A N 1
ATOM 688 C CA . PHE A 1 89 ? -10.184 2.975 8.019 1.00 87.31 89 PHE A CA 1
ATOM 689 C C . PHE A 1 89 ? -8.746 3.431 7.747 1.00 87.31 89 PHE A C 1
ATOM 691 O O . PHE A 1 89 ? -8.240 4.329 8.420 1.00 87.31 89 PHE A O 1
ATOM 698 N N . TRP A 1 90 ? -8.091 2.861 6.733 1.00 84.44 90 TRP A N 1
ATOM 699 C CA . TRP A 1 90 ? -6.719 3.231 6.386 1.00 84.44 90 TRP A CA 1
ATOM 700 C C . TRP A 1 90 ? -6.623 4.647 5.809 1.00 84.44 90 TRP A C 1
ATOM 702 O O . TRP A 1 90 ? -5.659 5.347 6.101 1.00 84.44 90 TRP A O 1
ATOM 712 N N . LYS A 1 91 ? -7.635 5.118 5.071 1.00 82.00 91 LYS A N 1
ATOM 713 C CA . LYS A 1 91 ? -7.717 6.504 4.582 1.00 82.00 91 LYS A CA 1
ATOM 714 C C . LYS A 1 91 ? -7.701 7.523 5.724 1.00 82.00 91 LYS A C 1
ATOM 716 O O . LYS A 1 91 ? -6.981 8.516 5.632 1.00 82.00 91 LYS A O 1
ATOM 721 N N . ASP A 1 92 ? -8.457 7.273 6.791 1.00 63.34 92 ASP A N 1
ATOM 722 C CA . ASP A 1 92 ? -8.478 8.154 7.964 1.00 63.34 92 ASP A CA 1
ATOM 723 C C . ASP A 1 92 ? -7.231 7.967 8.845 1.00 63.34 92 ASP A C 1
ATOM 725 O O . ASP A 1 92 ? -6.725 8.935 9.410 1.00 63.34 92 ASP A O 1
ATOM 729 N N . SER A 1 93 ? -6.661 6.758 8.879 1.00 60.91 93 SER A N 1
ATOM 730 C CA . SER A 1 93 ? -5.406 6.466 9.589 1.00 60.91 93 SER A CA 1
ATOM 731 C C . SER A 1 93 ? -4.190 7.156 8.957 1.00 60.91 93 SER A C 1
ATOM 733 O O . SER A 1 93 ? -3.273 7.553 9.669 1.00 60.91 93 SER A O 1
ATOM 735 N N . VAL A 1 94 ? -4.185 7.354 7.632 1.00 58.09 94 VAL A N 1
ATOM 736 C CA . VAL A 1 94 ? -3.119 8.081 6.913 1.00 58.09 94 VAL A CA 1
ATOM 737 C C . VAL A 1 94 ? -3.116 9.575 7.246 1.00 58.09 94 VAL A C 1
ATOM 739 O O . VAL A 1 94 ? -2.062 10.193 7.192 1.00 58.09 94 VAL A O 1
ATOM 742 N N . LYS A 1 95 ? -4.253 10.167 7.639 1.00 55.84 95 LYS A N 1
ATOM 743 C CA . LYS A 1 95 ? -4.288 11.564 8.114 1.00 55.84 95 LYS A CA 1
ATOM 744 C C . LYS A 1 95 ? -3.722 11.744 9.526 1.00 55.84 95 LYS A C 1
ATOM 746 O O . LYS A 1 95 ? -3.456 12.876 9.915 1.00 55.84 95 LYS A O 1
ATOM 751 N N . ALA A 1 96 ? -3.604 10.659 10.291 1.00 47.03 96 ALA A N 1
ATOM 752 C CA . ALA A 1 96 ? -3.067 10.661 11.651 1.00 47.03 96 ALA A CA 1
ATOM 753 C C . ALA A 1 96 ? -1.563 10.317 11.715 1.00 47.03 96 ALA A C 1
ATOM 755 O O . ALA A 1 96 ? -0.990 10.338 12.805 1.00 47.03 96 ALA A O 1
ATOM 756 N N . LEU A 1 97 ? -0.948 9.981 10.573 1.00 43.59 97 LEU A N 1
ATOM 757 C CA . LEU A 1 97 ? 0.494 9.775 10.388 1.00 43.59 97 LEU A CA 1
ATOM 758 C C . LEU A 1 97 ? 1.196 11.086 10.024 1.00 43.59 97 LEU A C 1
ATOM 760 O O . LEU A 1 97 ? 2.359 11.229 10.464 1.00 43.59 97 LEU A O 1
#